Protein AF-A0A9P5UTK1-F1 (afdb_monomer_lite)

Secondary structure (DSSP, 8-state):
--SSTT--TGGGGGGPPPEESS--TT-TTPEEPPTTSEEEEEEEEETTEEEEEEEE-GGGGT--TT-------TTPSTTS------

Sequence (86 aa):
MPPNVDGDIAVNEDRATAFCTQADPDAPDVQTFPDGFIQSTHFDSGNGYVQITGMIDRARYSLKKKDQGGQYDILAPVGKSTFGLQ

pLDDT: mean 83.92, std 13.85, range [34.31, 96.25]

Foldseek 3Di:
DAPAQQDFQAVCLQPDAAEDCDDDPVCNRHHHQAPQQWVDWDWDDDVPDIDIDGDGDCVSSNYDPPRPHDHRDQCGNPPDDRPDPD

Radius of gyration: 13.85 Å; chains: 1; bounding box: 34×33×30 Å

Structure (mmCIF, N/CA/C/O backbone):
data_AF-A0A9P5UTK1-F1
#
_entry.id   AF-A0A9P5UTK1-F1
#
loop_
_atom_site.group_PDB
_atom_site.id
_atom_site.type_symbol
_atom_site.label_atom_id
_atom_site.label_alt_id
_atom_site.label_comp_id
_atom_site.label_asym_id
_atom_site.label_entity_id
_atom_site.label_seq_id
_atom_site.pdbx_PDB_ins_code
_atom_site.Cartn_x
_atom_site.Cartn_y
_atom_site.Cartn_z
_atom_site.occupancy
_atom_site.B_iso_or_equiv
_atom_site.auth_seq_id
_atom_site.auth_comp_id
_atom_site.auth_asym_id
_atom_site.auth_atom_id
_atom_site.pdbx_PDB_model_num
ATOM 1 N N . MET A 1 1 ? -1.387 -2.023 -5.539 1.00 86.25 1 MET A N 1
ATOM 2 C CA . MET A 1 1 ? -0.066 -1.355 -5.637 1.00 86.25 1 MET A CA 1
ATOM 3 C C . MET A 1 1 ? 0.503 -1.549 -7.035 1.00 86.25 1 MET A C 1
ATOM 5 O O . MET A 1 1 ? 0.069 -2.483 -7.705 1.00 86.25 1 MET A O 1
ATOM 9 N N . PRO A 1 2 ? 1.448 -0.709 -7.495 1.00 87.81 2 PRO A N 1
ATOM 10 C CA . PRO A 1 2 ? 2.173 -0.962 -8.736 1.00 87.81 2 PRO A CA 1
ATOM 11 C C . PRO A 1 2 ? 2.776 -2.378 -8.733 1.00 87.81 2 PRO A C 1
ATOM 13 O O . PRO A 1 2 ? 3.232 -2.811 -7.679 1.00 87.81 2 PRO A O 1
ATOM 16 N N . PRO A 1 3 ? 2.803 -3.103 -9.867 1.00 86.56 3 PRO A N 1
ATOM 17 C CA . PRO A 1 3 ? 3.333 -4.473 -9.908 1.00 86.56 3 PRO A CA 1
ATOM 18 C C . PRO A 1 3 ? 4.800 -4.605 -9.503 1.00 86.56 3 PRO A C 1
ATOM 20 O O . PRO A 1 3 ? 5.221 -5.666 -9.050 1.00 86.56 3 PRO A O 1
ATOM 23 N N . ASN A 1 4 ? 5.565 -3.531 -9.700 1.00 89.06 4 ASN A N 1
ATOM 24 C CA . ASN A 1 4 ? 6.989 -3.463 -9.424 1.00 89.06 4 ASN A CA 1
ATOM 25 C C . ASN A 1 4 ? 7.265 -2.373 -8.386 1.00 89.06 4 ASN A C 1
ATOM 27 O O . ASN A 1 4 ? 6.636 -1.309 -8.411 1.00 89.06 4 ASN A O 1
ATOM 31 N N . VAL A 1 5 ? 8.272 -2.621 -7.547 1.00 86.62 5 VAL A N 1
ATOM 32 C CA . VAL A 1 5 ? 8.893 -1.615 -6.670 1.00 86.62 5 VAL A CA 1
ATOM 33 C C . VAL A 1 5 ? 9.316 -0.395 -7.501 1.00 86.62 5 VAL A C 1
ATOM 35 O O . VAL A 1 5 ? 9.626 -0.536 -8.685 1.00 86.62 5 VAL A O 1
ATOM 38 N N . ASP A 1 6 ? 9.272 0.801 -6.903 1.00 88.12 6 ASP A N 1
ATOM 39 C CA . ASP A 1 6 ? 9.509 2.101 -7.568 1.00 88.12 6 ASP A CA 1
ATOM 40 C C . ASP A 1 6 ? 8.458 2.507 -8.622 1.00 88.12 6 ASP A C 1
ATOM 42 O O . ASP A 1 6 ? 8.558 3.572 -9.250 1.00 88.12 6 ASP A O 1
ATOM 46 N N . GLY A 1 7 ? 7.427 1.681 -8.820 1.00 86.81 7 GLY A N 1
ATOM 47 C CA . GLY A 1 7 ? 6.299 1.999 -9.680 1.00 86.81 7 GLY A CA 1
ATOM 48 C C . GLY A 1 7 ? 5.500 3.200 -9.169 1.00 86.81 7 GLY A C 1
ATOM 49 O O . GLY A 1 7 ? 5.370 3.425 -7.970 1.00 86.81 7 GLY A O 1
ATOM 50 N N . ASP A 1 8 ? 4.953 3.968 -10.106 1.00 87.94 8 ASP A N 1
ATOM 51 C CA . ASP A 1 8 ? 4.075 5.109 -9.833 1.00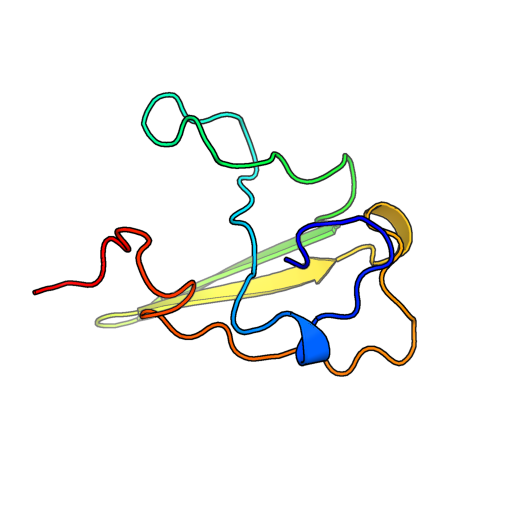 87.94 8 ASP A CA 1
ATOM 52 C C . ASP A 1 8 ? 2.619 4.633 -9.735 1.00 87.94 8 ASP A C 1
ATOM 54 O O . ASP A 1 8 ? 2.159 3.922 -10.628 1.00 87.94 8 ASP A O 1
ATOM 58 N N . ILE A 1 9 ? 1.893 4.954 -8.667 1.00 87.31 9 ILE A N 1
ATOM 59 C CA . ILE A 1 9 ? 0.528 4.457 -8.444 1.00 87.31 9 ILE A CA 1
ATOM 60 C C . ILE A 1 9 ? -0.404 4.917 -9.562 1.00 87.31 9 ILE A C 1
ATOM 62 O O . ILE A 1 9 ? -1.073 4.067 -10.148 1.00 87.31 9 ILE A O 1
ATOM 66 N N . ALA A 1 10 ? -0.387 6.208 -9.898 1.00 85.94 10 ALA A N 1
ATOM 67 C CA . ALA A 1 10 ? -1.293 6.805 -10.880 1.00 85.94 10 ALA A CA 1
ATOM 68 C C . ALA A 1 10 ? -1.146 6.177 -12.277 1.00 85.94 10 ALA A C 1
ATOM 70 O O . ALA A 1 10 ? -2.116 6.002 -13.003 1.00 85.94 10 ALA A O 1
ATOM 71 N N . VAL A 1 11 ? 0.075 5.796 -12.661 1.00 85.56 11 VAL A N 1
ATOM 72 C CA . VAL A 1 11 ? 0.347 5.174 -13.974 1.00 85.56 11 VAL A CA 1
ATOM 73 C C . VAL A 1 11 ? -0.068 3.699 -14.020 1.00 85.56 11 VAL A C 1
ATOM 75 O O . VAL A 1 11 ? -0.158 3.119 -15.097 1.00 85.56 11 VAL A O 1
ATOM 78 N N . ASN A 1 12 ? -0.269 3.063 -12.865 1.00 84.75 12 ASN A N 1
ATOM 79 C CA . ASN A 1 12 ? -0.491 1.621 -12.750 1.00 84.75 12 ASN A CA 1
ATOM 80 C C . ASN A 1 12 ? -1.877 1.267 -12.192 1.00 84.75 12 ASN A C 1
ATOM 82 O O . ASN A 1 12 ? -2.059 0.150 -11.707 1.00 84.75 12 ASN A O 1
ATOM 86 N N . GLU A 1 13 ? -2.831 2.200 -12.227 1.00 79.56 13 GLU A N 1
ATOM 87 C CA . GLU A 1 13 ? -4.198 2.000 -11.726 1.00 79.56 13 GLU A CA 1
ATOM 88 C C . GLU A 1 13 ? -4.923 0.831 -12.415 1.00 79.56 13 GLU A C 1
ATOM 90 O O . GLU A 1 13 ? -5.657 0.088 -11.769 1.00 79.56 13 GLU A O 1
ATOM 95 N N . ASP A 1 14 ? -4.660 0.604 -13.701 1.00 81.94 14 ASP A N 1
ATOM 96 C CA . ASP A 1 14 ? -5.294 -0.422 -14.540 1.00 81.94 14 ASP A CA 1
ATOM 97 C C . ASP A 1 14 ? -4.659 -1.817 -14.426 1.00 81.94 14 ASP A C 1
ATOM 99 O O . ASP A 1 14 ? -5.226 -2.811 -14.880 1.00 81.94 14 ASP A O 1
ATOM 103 N N . ARG A 1 15 ? -3.465 -1.906 -13.834 1.00 84.00 15 ARG A N 1
ATOM 104 C CA . ARG A 1 15 ? -2.661 -3.137 -13.775 1.00 84.00 15 ARG A CA 1
ATOM 105 C C . ARG A 1 15 ? -2.088 -3.414 -12.396 1.00 84.00 15 ARG A C 1
ATOM 107 O O . ARG A 1 15 ? -1.050 -4.056 -12.275 1.00 84.00 15 ARG A O 1
ATOM 114 N N . ALA A 1 16 ? -2.725 -2.889 -11.363 1.00 83.62 16 ALA A N 1
ATOM 115 C CA . ALA A 1 16 ? -2.273 -3.028 -9.993 1.00 83.62 16 ALA A CA 1
ATOM 116 C C . ALA A 1 16 ? -2.267 -4.485 -9.517 1.00 83.62 16 ALA A C 1
ATOM 118 O O . ALA A 1 16 ? -3.105 -5.294 -9.910 1.00 83.62 16 ALA A O 1
ATOM 119 N N . THR A 1 17 ? -1.359 -4.789 -8.593 1.00 86.12 17 THR A N 1
ATOM 120 C CA . THR A 1 17 ? -1.334 -6.066 -7.873 1.00 86.12 17 THR A CA 1
ATOM 121 C C . THR A 1 17 ? -1.902 -5.887 -6.467 1.00 86.12 17 THR A C 1
ATOM 123 O O . THR A 1 17 ? -1.670 -4.855 -5.819 1.00 86.12 17 THR A O 1
ATOM 126 N N . ALA A 1 18 ? -2.652 -6.888 -6.002 1.00 86.62 18 ALA A N 1
ATOM 127 C CA . ALA A 1 18 ? -3.198 -6.953 -4.651 1.00 86.62 18 ALA A CA 1
ATOM 128 C C . ALA A 1 18 ? -2.113 -7.315 -3.625 1.00 86.62 18 ALA A C 1
ATOM 130 O O . ALA A 1 18 ? -1.211 -8.107 -3.908 1.00 86.62 18 ALA A O 1
ATOM 131 N N . PHE A 1 19 ? -2.213 -6.717 -2.437 1.00 90.00 19 PHE A N 1
ATOM 132 C CA . PHE A 1 19 ? -1.307 -6.956 -1.319 1.00 90.00 19 PHE A CA 1
ATOM 133 C C . PHE A 1 19 ? -2.100 -7.264 -0.047 1.00 90.00 19 PHE A C 1
ATOM 135 O O . PHE A 1 19 ? -3.073 -6.570 0.250 1.00 90.00 19 PHE A O 1
ATOM 142 N N . CYS A 1 20 ? -1.647 -8.254 0.717 1.00 90.94 20 CYS A N 1
ATOM 143 C CA . CYS A 1 20 ? -2.187 -8.637 2.017 1.00 90.94 20 CYS A CA 1
ATOM 144 C C . CYS A 1 20 ? -1.188 -8.326 3.143 1.00 90.94 20 CYS A C 1
ATOM 146 O O . CYS A 1 20 ? 0.014 -8.160 2.926 1.00 90.94 20 CYS A O 1
ATOM 148 N N . THR A 1 21 ? -1.682 -8.239 4.378 1.00 90.88 21 THR A N 1
ATOM 149 C CA . THR A 1 21 ? -0.839 -8.086 5.581 1.00 90.88 21 THR A CA 1
ATOM 150 C C . THR A 1 21 ? -0.137 -9.383 5.980 1.00 90.88 21 THR A C 1
ATOM 152 O O . THR A 1 21 ? 0.844 -9.351 6.714 1.00 90.88 21 THR A O 1
ATOM 155 N N . GLN A 1 22 ? -0.635 -10.515 5.489 1.00 88.94 22 GLN A N 1
ATOM 156 C CA . GLN A 1 22 ? -0.099 -11.855 5.685 1.00 88.94 22 GLN A CA 1
ATOM 157 C C . GLN A 1 22 ? -0.458 -12.722 4.476 1.00 88.94 22 GLN A C 1
ATOM 159 O O . GLN A 1 22 ? -1.361 -12.373 3.715 1.00 88.94 22 GLN A O 1
ATOM 164 N N . ALA A 1 23 ? 0.237 -13.845 4.306 1.00 86.69 23 ALA A N 1
ATOM 165 C CA . ALA A 1 23 ? -0.104 -14.807 3.266 1.00 86.69 23 ALA A CA 1
ATOM 166 C C . ALA A 1 23 ? -1.510 -15.380 3.505 1.00 86.69 23 ALA A C 1
ATOM 168 O O . ALA A 1 23 ? -1.847 -15.742 4.634 1.00 86.69 23 ALA A O 1
ATOM 169 N N . ASP A 1 24 ? -2.299 -15.473 2.438 1.00 84.25 24 ASP A N 1
ATOM 170 C CA . ASP A 1 24 ? -3.659 -16.002 2.461 1.00 84.25 24 ASP A CA 1
ATOM 171 C C . ASP A 1 24 ? -3.747 -17.207 1.504 1.00 84.25 24 ASP A C 1
ATOM 173 O O . ASP A 1 24 ? -3.475 -17.046 0.310 1.00 84.25 24 ASP A O 1
ATOM 177 N N . PRO A 1 25 ? -4.078 -18.419 1.992 1.00 85.75 25 PRO A N 1
ATOM 178 C CA . PRO A 1 25 ? -4.211 -19.598 1.138 1.00 85.75 25 PRO A CA 1
ATOM 179 C C . PRO A 1 25 ? -5.328 -19.469 0.092 1.00 85.75 25 PRO A C 1
ATOM 181 O O . PRO A 1 25 ? -5.231 -20.105 -0.959 1.00 85.75 25 PRO A O 1
ATOM 184 N N . ASP A 1 26 ? -6.345 -18.639 0.341 1.00 86.62 26 ASP A N 1
ATOM 185 C CA . ASP A 1 26 ? -7.453 -18.404 -0.591 1.00 86.62 26 ASP A CA 1
ATOM 186 C C . ASP A 1 26 ? -7.097 -17.362 -1.667 1.00 86.62 26 ASP A C 1
ATOM 188 O O . ASP A 1 26 ? -7.841 -17.168 -2.632 1.00 86.62 26 ASP A O 1
ATOM 192 N N . ALA A 1 27 ? -5.931 -16.718 -1.547 1.00 82.94 27 ALA A N 1
ATOM 193 C CA . ALA A 1 27 ? -5.450 -15.702 -2.473 1.00 82.94 27 ALA A CA 1
ATOM 194 C C . ALA A 1 27 ? -3.981 -15.965 -2.882 1.00 82.94 27 ALA A C 1
ATOM 196 O O . ALA A 1 27 ? -3.088 -15.188 -2.552 1.00 82.94 27 ALA A O 1
ATOM 197 N N . PRO A 1 28 ? -3.692 -17.044 -3.636 1.00 81.88 28 PRO A N 1
ATOM 198 C CA . PRO A 1 28 ? -2.321 -17.510 -3.893 1.00 81.88 28 PRO A CA 1
ATOM 199 C C . PRO A 1 28 ? -1.452 -16.539 -4.711 1.00 81.88 28 PRO A C 1
ATOM 201 O O . PRO A 1 28 ? -0.227 -16.606 -4.638 1.00 81.88 28 PRO A O 1
ATOM 204 N N . ASP A 1 29 ? -2.072 -15.634 -5.473 1.00 83.19 29 ASP A N 1
ATOM 205 C CA . ASP A 1 29 ? -1.386 -14.662 -6.336 1.00 83.19 29 ASP A CA 1
ATOM 206 C C . ASP A 1 29 ? -1.148 -13.295 -5.652 1.00 83.19 29 ASP A C 1
ATOM 208 O O . ASP A 1 29 ? -0.672 -12.355 -6.300 1.00 83.19 29 ASP A O 1
ATOM 212 N N . VAL A 1 30 ? -1.505 -13.133 -4.370 1.00 86.81 30 VAL A N 1
ATOM 213 C CA . VAL A 1 30 ? -1.333 -11.853 -3.656 1.00 86.81 30 VAL A CA 1
ATOM 214 C C . VAL A 1 30 ? 0.078 -11.706 -3.107 1.00 86.81 30 VAL A C 1
ATOM 216 O O . VAL A 1 30 ? 0.719 -12.668 -2.687 1.00 86.81 30 VAL A O 1
ATOM 219 N N . GLN A 1 31 ? 0.568 -10.471 -3.079 1.00 89.25 31 GLN A N 1
ATOM 220 C CA . GLN A 1 31 ? 1.843 -10.159 -2.438 1.00 89.25 31 GLN A CA 1
ATOM 221 C C . GLN A 1 31 ? 1.629 -9.818 -0.958 1.00 89.25 31 GLN A C 1
ATOM 223 O O . GLN A 1 31 ? 0.551 -9.384 -0.566 1.00 89.25 31 GLN A O 1
ATOM 228 N N . THR A 1 32 ? 2.654 -9.967 -0.122 1.00 91.75 32 THR A N 1
ATO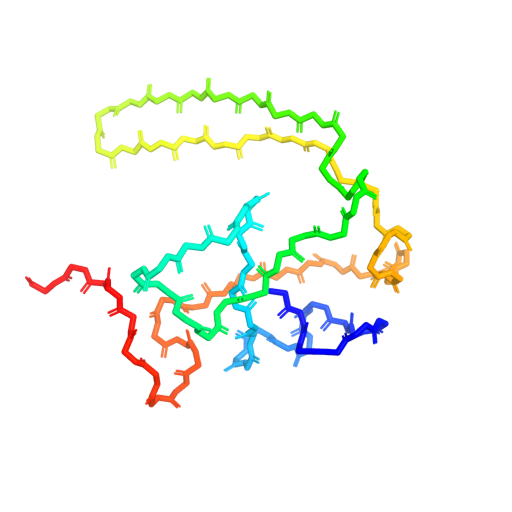M 229 C CA . THR A 1 32 ? 2.617 -9.460 1.260 1.00 91.75 32 THR A CA 1
ATOM 230 C C . THR A 1 32 ? 3.264 -8.083 1.310 1.00 91.75 32 THR A C 1
ATOM 232 O O . THR A 1 32 ? 4.278 -7.847 0.647 1.00 91.75 32 THR A O 1
ATOM 235 N N . PHE A 1 33 ? 2.695 -7.156 2.084 1.00 92.38 33 PHE A N 1
ATOM 236 C CA . PHE A 1 33 ? 3.336 -5.860 2.302 1.00 92.38 33 PHE A CA 1
ATOM 237 C C . PHE A 1 33 ? 4.733 -6.025 2.923 1.00 92.38 33 PHE A C 1
ATOM 239 O O . PHE A 1 33 ? 4.903 -6.862 3.810 1.00 92.38 33 PHE A O 1
ATOM 246 N N . PRO A 1 34 ? 5.729 -5.218 2.510 1.00 93.38 34 PRO A N 1
ATOM 247 C CA . PRO A 1 34 ? 7.032 -5.219 3.161 1.00 93.38 34 PRO A CA 1
ATOM 248 C C . PRO A 1 34 ? 6.924 -4.852 4.643 1.00 93.38 34 PRO A C 1
ATOM 250 O O . PRO A 1 34 ? 6.115 -4.001 5.026 1.00 93.38 34 PRO A O 1
ATOM 253 N N . ASP A 1 35 ? 7.801 -5.423 5.465 1.00 94.06 35 ASP A N 1
ATOM 254 C CA . ASP A 1 35 ? 7.849 -5.119 6.893 1.00 94.06 35 ASP A CA 1
ATOM 255 C C . ASP A 1 35 ? 7.992 -3.612 7.151 1.00 94.06 35 ASP A C 1
ATOM 257 O O . ASP A 1 35 ? 8.855 -2.922 6.594 1.00 94.06 35 ASP A O 1
ATOM 261 N N . GLY A 1 36 ? 7.124 -3.095 8.023 1.00 94.00 36 GLY A N 1
ATOM 262 C CA . GLY A 1 36 ? 7.070 -1.677 8.374 1.00 94.00 36 GLY A CA 1
ATOM 263 C C . GLY A 1 36 ? 6.434 -0.771 7.316 1.00 94.00 36 GLY A C 1
ATOM 264 O O . GLY A 1 36 ? 6.413 0.442 7.521 1.00 94.00 36 GLY A O 1
ATOM 265 N N . PHE A 1 37 ? 5.910 -1.314 6.207 1.00 95.31 37 PHE A N 1
ATOM 266 C CA . PHE A 1 37 ? 5.183 -0.516 5.214 1.00 95.31 37 PHE A CA 1
ATOM 267 C C . PHE A 1 37 ? 3.919 0.106 5.813 1.00 95.31 37 PHE A C 1
ATOM 269 O O . PHE A 1 37 ? 3.667 1.284 5.595 1.00 95.31 37 PHE A O 1
ATOM 276 N N . ILE A 1 38 ? 3.149 -0.645 6.602 1.00 95.06 38 ILE A N 1
ATOM 277 C CA . ILE A 1 38 ? 2.003 -0.115 7.350 1.00 95.06 38 ILE A CA 1
ATOM 278 C C . ILE A 1 38 ? 2.503 0.351 8.720 1.00 95.06 38 ILE A C 1
ATOM 280 O O . ILE A 1 38 ? 2.986 -0.456 9.510 1.00 95.06 38 ILE A O 1
ATOM 284 N N . GLN A 1 39 ? 2.397 1.651 9.001 1.00 96.06 39 GLN A N 1
ATOM 285 C CA . GLN A 1 39 ? 2.865 2.245 10.260 1.00 96.06 39 GLN A CA 1
ATOM 286 C C . GLN A 1 39 ? 1.752 2.361 11.301 1.00 96.06 39 GLN A C 1
ATOM 288 O O . GLN A 1 39 ? 1.994 2.220 12.497 1.00 96.06 39 GLN A O 1
ATOM 293 N N . SER A 1 40 ? 0.530 2.642 10.852 1.00 95.06 40 SER A N 1
ATOM 294 C CA . SER A 1 40 ? -0.644 2.713 11.714 1.00 95.06 40 SER A CA 1
ATOM 295 C C . SER A 1 40 ? -1.914 2.447 10.922 1.00 95.06 40 SER A C 1
ATOM 297 O O . SER A 1 40 ? -1.983 2.718 9.722 1.00 95.06 40 SER A O 1
ATOM 299 N N . THR A 1 41 ? -2.928 1.942 11.616 1.00 94.50 41 THR A N 1
ATOM 300 C CA . THR A 1 41 ? -4.259 1.677 11.070 1.00 94.50 41 THR A CA 1
ATOM 301 C C . THR A 1 41 ? -5.316 2.092 12.080 1.00 94.50 41 THR A C 1
ATOM 303 O O . THR A 1 41 ? -5.193 1.790 13.267 1.00 94.50 41 THR A O 1
ATOM 306 N N . HIS A 1 42 ? -6.369 2.732 11.600 1.00 95.50 42 HIS A N 1
ATOM 307 C CA . HIS A 1 42 ? -7.571 3.065 12.338 1.00 95.50 42 HIS A CA 1
ATOM 308 C C . HIS A 1 42 ? -8.772 2.534 11.558 1.00 95.50 42 HIS A C 1
ATOM 310 O O . HIS A 1 42 ? -8.935 2.827 10.372 1.00 95.50 42 HIS A O 1
ATOM 316 N N . PHE A 1 43 ? -9.602 1.752 12.240 1.00 95.12 43 PHE A N 1
ATOM 317 C CA . PHE A 1 43 ? -10.793 1.139 11.673 1.00 95.12 43 PHE A CA 1
ATOM 318 C C . PHE A 1 43 ? -12.023 1.891 12.159 1.00 95.12 43 PHE A C 1
ATOM 320 O O . PHE A 1 43 ? -12.173 2.136 13.354 1.00 95.12 43 PHE A O 1
ATOM 327 N N . ASP A 1 44 ? -12.897 2.227 11.224 1.00 96.06 44 ASP A N 1
ATOM 328 C CA . ASP A 1 44 ? -14.223 2.764 11.487 1.00 96.06 44 ASP A CA 1
ATOM 329 C C . ASP A 1 44 ? -15.241 2.048 10.591 1.00 96.06 44 ASP A C 1
ATOM 331 O O . ASP A 1 44 ? -14.882 1.434 9.582 1.00 96.06 44 ASP A O 1
ATOM 335 N N . SER A 1 45 ? -16.517 2.076 10.954 1.00 96.25 45 SER A N 1
ATOM 336 C CA . SER A 1 45 ? -17.556 1.376 10.196 1.00 96.25 45 SER A CA 1
ATOM 337 C C . SER A 1 45 ? -18.922 2.016 10.376 1.00 96.25 45 SER A C 1
ATOM 339 O O . SER A 1 45 ? -19.214 2.626 11.403 1.00 96.25 45 SER A O 1
ATOM 341 N N . GLY A 1 46 ? -19.779 1.834 9.377 1.00 93.31 46 GLY A N 1
ATOM 342 C CA . GLY A 1 46 ? -21.175 2.243 9.426 1.00 93.31 46 GLY A CA 1
ATOM 343 C C . GLY A 1 46 ? -22.047 1.291 8.620 1.00 93.31 46 GLY A C 1
ATOM 344 O O . GLY A 1 46 ? -21.632 0.191 8.256 1.00 93.31 46 GLY A O 1
ATOM 345 N N . ASN A 1 47 ? -23.283 1.697 8.340 1.00 94.69 47 ASN A N 1
ATOM 346 C CA . ASN A 1 47 ? -24.198 0.834 7.603 1.00 94.69 47 ASN A CA 1
ATOM 347 C C . ASN A 1 47 ? -23.721 0.653 6.151 1.00 94.69 47 ASN A C 1
ATOM 349 O O . ASN A 1 47 ? -23.788 1.589 5.357 1.00 94.69 47 ASN A O 1
ATOM 353 N N . GLY A 1 48 ? -23.246 -0.550 5.820 1.00 93.12 48 GLY A N 1
ATOM 354 C CA . GLY A 1 48 ? -22.803 -0.919 4.474 1.00 93.12 48 GLY A CA 1
ATOM 355 C C . GLY A 1 48 ? -21.366 -0.529 4.114 1.00 93.12 48 GLY A C 1
ATOM 356 O O . GLY A 1 48 ? -21.002 -0.668 2.950 1.00 93.12 48 GLY A O 1
ATOM 357 N N . TYR A 1 49 ? -20.543 -0.059 5.062 1.00 90.19 49 TYR A N 1
ATOM 358 C CA . TYR A 1 49 ? -19.138 0.252 4.780 1.00 90.19 49 TYR A CA 1
ATOM 359 C C . TYR A 1 49 ? -18.203 -0.026 5.960 1.00 90.19 49 TYR A C 1
ATOM 361 O O . TYR A 1 49 ? -18.573 0.084 7.131 1.00 90.19 49 TYR A O 1
ATOM 369 N N . VAL A 1 50 ? -16.949 -0.305 5.614 1.00 93.94 50 VAL A N 1
ATOM 370 C CA . VAL A 1 50 ? -15.800 -0.254 6.518 1.00 93.94 50 VAL A CA 1
ATOM 371 C C . VAL A 1 50 ? -14.854 0.810 5.977 1.00 93.94 50 VAL A C 1
ATOM 373 O O . VAL A 1 50 ? -14.554 0.829 4.785 1.00 93.94 50 VAL A O 1
ATOM 376 N N . GLN A 1 51 ? -14.398 1.704 6.845 1.00 93.56 51 GLN A N 1
ATOM 377 C CA . GLN A 1 51 ? -13.387 2.702 6.533 1.00 93.56 51 GLN A CA 1
ATOM 378 C C . GLN A 1 51 ? -12.098 2.344 7.265 1.00 93.56 51 GLN A C 1
ATOM 380 O O . GLN A 1 51 ? -12.082 2.161 8.480 1.00 93.56 51 GLN A O 1
ATOM 385 N N . ILE A 1 52 ? -11.001 2.290 6.519 1.00 93.25 52 ILE A N 1
ATOM 386 C CA . ILE A 1 52 ? -9.668 2.065 7.069 1.00 93.25 52 ILE A CA 1
ATOM 387 C C . ILE A 1 52 ? -8.831 3.288 6.716 1.00 93.25 52 ILE A C 1
ATOM 389 O O . ILE A 1 52 ? -8.651 3.605 5.542 1.00 93.25 52 ILE A O 1
ATOM 393 N N . THR A 1 53 ? -8.328 3.984 7.730 1.00 94.88 53 THR A N 1
ATOM 394 C CA . THR A 1 53 ? -7.365 5.079 7.569 1.00 94.88 53 THR A CA 1
ATOM 395 C C . THR A 1 53 ? -6.052 4.700 8.231 1.00 94.88 53 THR A C 1
ATOM 397 O O . THR A 1 53 ? -6.009 3.867 9.133 1.00 94.88 53 THR A O 1
ATOM 400 N N . GLY A 1 54 ? -4.944 5.269 7.776 1.00 93.31 54 GLY A N 1
ATOM 401 C CA . GLY A 1 54 ? -3.643 4.873 8.293 1.00 93.31 54 GLY A CA 1
ATOM 402 C C . GLY A 1 54 ? -2.497 5.671 7.711 1.00 93.31 54 GLY A C 1
ATOM 403 O O . GLY A 1 54 ? -2.689 6.547 6.866 1.00 93.31 54 GLY A O 1
ATOM 404 N N . MET A 1 55 ? -1.297 5.346 8.178 1.00 95.19 55 MET A N 1
ATOM 405 C CA . MET A 1 55 ? -0.046 5.875 7.645 1.00 95.19 55 MET A 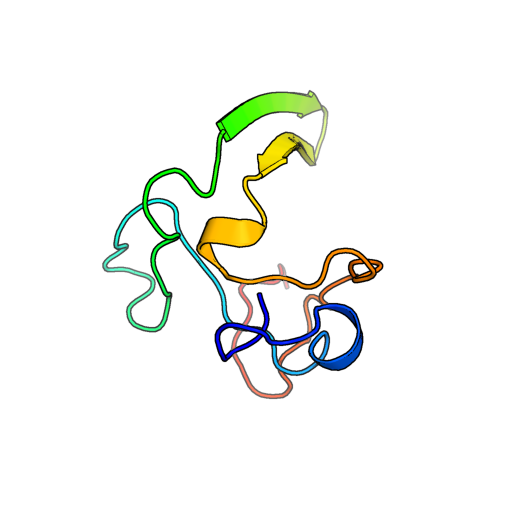CA 1
ATOM 406 C C . MET A 1 55 ? 0.786 4.742 7.062 1.00 95.19 55 MET A C 1
ATOM 408 O O . MET A 1 55 ? 0.868 3.656 7.641 1.00 95.19 55 MET A O 1
ATOM 412 N N . ILE A 1 56 ? 1.432 5.024 5.932 1.00 94.25 56 ILE A N 1
ATOM 413 C CA . ILE A 1 56 ? 2.366 4.107 5.284 1.00 94.25 56 ILE A CA 1
ATOM 414 C C . ILE A 1 56 ? 3.774 4.699 5.230 1.00 94.25 56 ILE A C 1
ATOM 416 O O . ILE A 1 56 ? 3.955 5.900 5.008 1.00 94.25 56 ILE A O 1
ATOM 420 N N . ASP A 1 57 ? 4.781 3.838 5.356 1.00 95.50 57 ASP A N 1
ATOM 421 C CA . ASP A 1 57 ? 6.161 4.156 5.011 1.00 95.50 57 ASP A CA 1
ATOM 422 C C . ASP A 1 57 ? 6.391 3.874 3.525 1.00 95.50 57 ASP A C 1
ATOM 424 O O . ASP A 1 57 ? 6.738 2.769 3.103 1.00 95.50 57 ASP A O 1
ATOM 428 N N . ARG A 1 58 ? 6.215 4.920 2.717 1.00 93.44 58 ARG A N 1
ATOM 429 C CA . ARG A 1 58 ? 6.369 4.861 1.258 1.00 93.44 58 ARG A CA 1
ATOM 430 C C . ARG A 1 58 ? 7.724 4.278 0.820 1.00 93.44 58 ARG A C 1
ATOM 432 O O . ARG A 1 58 ? 7.804 3.679 -0.249 1.00 93.44 58 ARG A O 1
ATOM 439 N N . ALA A 1 59 ? 8.781 4.465 1.621 1.00 94.69 59 ALA A N 1
ATOM 440 C CA . ALA A 1 59 ? 10.134 4.041 1.273 1.00 94.69 59 ALA A CA 1
ATOM 441 C C . ALA A 1 59 ? 10.290 2.516 1.313 1.00 94.69 59 ALA A C 1
ATOM 443 O O . ALA A 1 59 ? 11.145 1.978 0.619 1.00 94.69 59 ALA A O 1
ATOM 444 N N . ARG A 1 60 ? 9.429 1.808 2.058 1.00 93.81 60 ARG A N 1
ATOM 445 C CA . ARG A 1 60 ? 9.437 0.338 2.129 1.00 93.81 60 ARG A CA 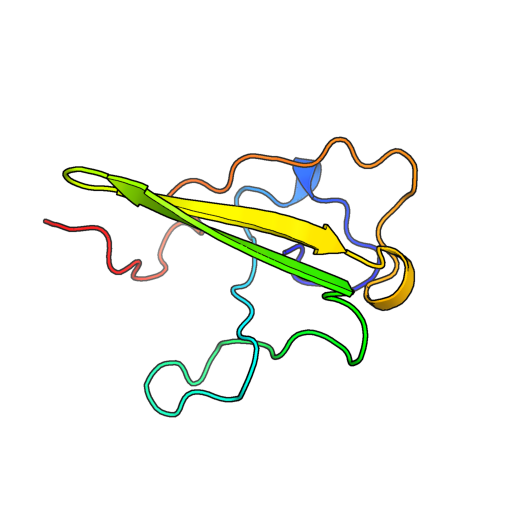1
ATOM 446 C C . ARG A 1 60 ? 9.018 -0.332 0.822 1.00 93.81 60 ARG A C 1
ATOM 448 O O . ARG A 1 60 ? 9.349 -1.492 0.620 1.00 93.81 60 ARG A O 1
ATOM 455 N N . TYR A 1 61 ? 8.348 0.405 -0.065 1.00 92.94 61 TYR A N 1
ATOM 456 C CA . TYR A 1 61 ? 8.032 -0.018 -1.435 1.00 92.94 61 TYR A CA 1
ATOM 457 C C . TYR A 1 61 ? 8.607 0.946 -2.494 1.00 92.94 61 TYR A C 1
ATOM 459 O O . TYR A 1 61 ? 8.189 0.953 -3.651 1.00 92.94 61 TYR A O 1
ATOM 467 N N . SER A 1 62 ? 9.544 1.800 -2.073 1.00 93.06 62 SER A N 1
ATOM 468 C CA . SER A 1 62 ? 1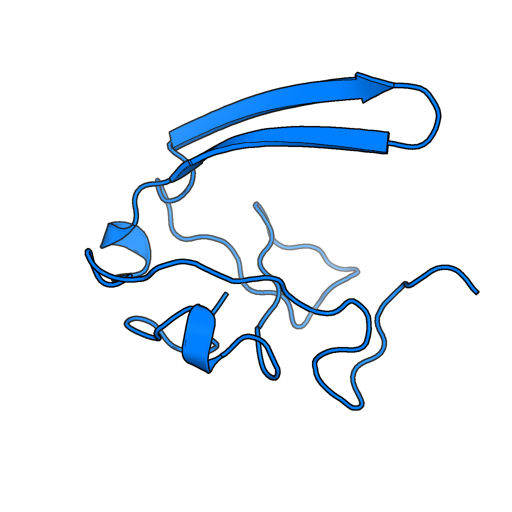0.200 2.828 -2.885 1.00 93.06 62 SER A CA 1
ATOM 469 C C . SER A 1 62 ? 9.248 3.720 -3.702 1.00 93.06 62 SER A C 1
ATOM 471 O O . SER A 1 62 ? 9.566 4.189 -4.792 1.00 93.06 62 SER A O 1
ATOM 473 N N . LEU A 1 63 ? 8.057 4.004 -3.171 1.00 91.19 63 LEU A N 1
ATOM 474 C CA . LEU A 1 63 ? 7.103 4.884 -3.842 1.00 91.19 63 LEU A CA 1
ATOM 475 C C . LEU A 1 63 ? 7.646 6.314 -3.926 1.00 91.19 63 LEU A C 1
ATOM 477 O O . LEU A 1 63 ? 8.203 6.864 -2.964 1.00 91.19 63 LEU A O 1
ATOM 481 N N . LYS A 1 64 ? 7.430 6.960 -5.074 1.00 89.06 64 LYS A N 1
ATOM 482 C CA . LYS A 1 64 ? 7.928 8.316 -5.315 1.00 89.06 64 LYS A CA 1
ATOM 483 C C . LYS A 1 64 ? 7.297 9.308 -4.347 1.00 89.06 64 LYS A C 1
ATOM 485 O O . LYS A 1 64 ? 6.107 9.286 -4.060 1.00 89.06 64 LYS A O 1
ATOM 490 N N . LYS A 1 65 ? 8.079 10.297 -3.904 1.00 88.69 65 LYS A N 1
ATOM 491 C CA . LYS A 1 65 ? 7.558 11.361 -3.028 1.00 88.69 65 LYS A CA 1
ATOM 492 C C . LYS A 1 65 ? 6.487 12.245 -3.672 1.00 88.69 65 LYS A C 1
ATOM 494 O O . LYS A 1 65 ? 5.729 12.870 -2.938 1.00 88.69 65 LYS A O 1
ATOM 499 N N . LYS A 1 66 ? 6.472 12.307 -5.002 1.00 88.75 66 LYS A N 1
ATOM 500 C CA . LYS A 1 66 ? 5.516 13.073 -5.811 1.00 88.75 66 LYS A CA 1
ATOM 501 C C . LYS A 1 66 ? 4.431 12.192 -6.434 1.00 88.75 66 LYS A C 1
ATOM 503 O O . LYS A 1 66 ? 3.716 12.669 -7.307 1.00 88.75 66 LYS A O 1
ATOM 508 N N . ASP A 1 67 ? 4.368 10.926 -6.035 1.00 85.19 67 ASP A N 1
ATOM 509 C CA . ASP A 1 67 ? 3.251 10.067 -6.391 1.00 85.19 67 ASP A CA 1
ATOM 510 C C . ASP A 1 67 ? 1.968 10.681 -5.813 1.00 85.19 67 ASP A C 1
ATOM 512 O O . ASP A 1 67 ? 1.941 11.059 -4.638 1.00 85.19 67 ASP A O 1
ATOM 516 N N . GLN A 1 68 ? 0.951 10.850 -6.656 1.00 85.00 68 GLN A N 1
ATOM 517 C CA . GLN A 1 68 ? -0.319 11.475 -6.276 1.00 85.00 68 GLN A CA 1
ATOM 518 C C . GLN A 1 68 ? -1.357 10.449 -5.810 1.00 85.00 68 GLN A C 1
ATOM 520 O O . GLN A 1 68 ? -2.480 10.820 -5.467 1.00 85.00 68 GLN A O 1
ATOM 525 N N . GLY A 1 69 ? -0.982 9.170 -5.768 1.00 83.31 69 GLY A N 1
ATOM 526 C CA . GLY A 1 69 ? -1.897 8.075 -5.515 1.00 83.31 69 GLY A CA 1
ATOM 527 C C . GLY A 1 69 ? -2.783 7.797 -6.722 1.00 83.31 69 GLY A C 1
ATOM 528 O O . GLY A 1 69 ? -2.451 8.144 -7.854 1.00 83.31 69 GLY A O 1
ATOM 529 N N . GLY A 1 70 ? -3.901 7.132 -6.458 1.00 78.12 70 GLY A N 1
ATOM 530 C CA . GLY A 1 70 ? -4.821 6.716 -7.494 1.00 78.12 70 GLY A CA 1
ATOM 531 C C . GLY A 1 70 ? -6.031 5.958 -6.965 1.00 78.12 70 GLY A C 1
ATOM 532 O O . GLY A 1 70 ? -6.060 5.576 -5.791 1.00 78.12 70 GLY A O 1
ATOM 533 N N . GLN A 1 71 ? -7.025 5.749 -7.823 1.00 76.00 71 GLN A N 1
ATOM 534 C CA . GLN A 1 71 ? -8.182 4.899 -7.551 1.00 76.00 71 GLN A CA 1
ATOM 535 C C . GLN A 1 71 ? -8.072 3.628 -8.391 1.00 76.00 71 GLN A C 1
ATOM 537 O O . GLN A 1 71 ? -8.056 3.678 -9.616 1.00 76.00 71 GLN A O 1
ATOM 542 N N . TYR A 1 72 ? -7.995 2.477 -7.725 1.00 76.00 72 TYR A N 1
ATOM 543 C CA . TYR A 1 72 ? -8.043 1.188 -8.407 1.00 76.00 72 TYR A CA 1
ATOM 544 C C . TYR A 1 72 ? -9.500 0.843 -8.716 1.00 76.00 72 TYR A C 1
ATOM 546 O O . TYR A 1 72 ? -10.327 0.783 -7.805 1.00 76.00 72 TYR A O 1
ATOM 554 N N . ASP A 1 73 ? -9.812 0.646 -9.995 1.00 69.69 73 ASP A N 1
ATOM 555 C CA . ASP A 1 73 ? -11.142 0.226 -10.434 1.00 69.69 73 ASP A CA 1
ATOM 556 C C . ASP A 1 73 ? -11.414 -1.210 -9.960 1.00 69.69 73 ASP A C 1
ATOM 558 O O . ASP A 1 73 ? -10.550 -2.082 -10.052 1.00 69.69 73 ASP A O 1
ATOM 562 N N . ILE A 1 74 ? -12.629 -1.475 -9.477 1.00 66.56 74 ILE A N 1
ATOM 563 C CA . ILE A 1 74 ? -13.068 -2.825 -9.103 1.00 66.56 74 ILE A CA 1
ATOM 564 C C . ILE A 1 74 ? -13.107 -3.777 -10.306 1.00 66.56 74 ILE A C 1
ATOM 566 O O . ILE A 1 74 ? -13.104 -4.991 -10.118 1.00 66.56 74 ILE A O 1
ATOM 570 N N . LEU A 1 75 ? -13.161 -3.245 -11.531 1.00 68.12 75 LEU A N 1
ATOM 571 C CA . LEU A 1 75 ? -13.082 -4.011 -12.778 1.00 68.12 75 LEU A CA 1
ATOM 572 C C . LEU A 1 75 ? -11.645 -4.120 -13.322 1.00 68.12 75 LEU A C 1
ATOM 574 O O . LEU A 1 75 ? -11.429 -4.753 -14.358 1.00 68.12 75 LEU A O 1
ATOM 578 N N . ALA A 1 76 ? -10.666 -3.522 -12.635 1.00 64.88 76 ALA A N 1
ATOM 579 C CA . ALA A 1 76 ? -9.250 -3.637 -12.952 1.00 64.88 76 ALA A CA 1
ATOM 580 C C . ALA A 1 76 ? -8.537 -4.645 -12.021 1.00 64.88 76 ALA A C 1
ATOM 582 O O . ALA A 1 76 ? -8.887 -4.769 -10.846 1.00 64.88 76 ALA A O 1
ATOM 583 N N . PRO A 1 77 ? -7.493 -5.346 -12.506 1.00 62.56 77 PRO A N 1
ATOM 584 C CA . PRO A 1 77 ? -7.023 -5.371 -13.890 1.00 62.56 77 PRO A CA 1
ATOM 585 C C . PRO A 1 77 ? -7.992 -6.093 -14.829 1.00 62.56 77 PRO A C 1
ATOM 587 O O . PRO A 1 77 ? -8.590 -7.105 -14.463 1.00 62.56 77 PRO A O 1
ATOM 590 N N . VAL A 1 78 ? -8.098 -5.606 -16.068 1.00 63.91 78 VAL A N 1
ATOM 591 C CA . VAL A 1 78 ? -8.978 -6.187 -17.093 1.00 63.91 78 VAL A CA 1
ATOM 592 C C . VAL A 1 78 ? -8.669 -7.681 -17.265 1.00 63.91 78 VAL A C 1
ATOM 594 O O . VAL A 1 78 ? -7.550 -8.060 -17.610 1.00 63.91 78 VAL A O 1
ATOM 597 N N . GLY A 1 79 ? -9.665 -8.538 -17.024 1.00 57.59 79 GLY A N 1
ATOM 598 C CA . GLY A 1 79 ? -9.547 -9.994 -17.175 1.00 57.59 79 GLY A CA 1
ATOM 599 C C . GLY A 1 79 ? -9.112 -10.763 -15.921 1.00 57.59 79 GLY A C 1
ATOM 600 O O . GLY A 1 79 ? -8.940 -11.980 -16.002 1.00 57.59 79 GLY A O 1
ATOM 601 N N . LYS A 1 80 ? -8.955 -10.102 -14.766 1.00 60.31 80 LYS A N 1
ATOM 602 C CA . LYS A 1 80 ? -8.818 -10.768 -13.461 1.00 60.31 80 LYS A CA 1
ATOM 603 C C . LYS A 1 80 ? -10.176 -10.831 -12.758 1.00 60.31 80 LYS A C 1
ATOM 605 O O . LYS A 1 80 ? -10.933 -9.867 -12.765 1.00 60.31 80 LYS A O 1
ATOM 610 N N . SER A 1 81 ? -10.474 -11.974 -12.147 1.00 54.59 81 SER A N 1
ATOM 611 C CA . SER A 1 81 ? -11.681 -12.158 -11.341 1.00 54.59 81 SER A CA 1
ATOM 612 C C . SER A 1 81 ? -11.559 -11.337 -10.060 1.00 54.59 81 SER A C 1
ATOM 614 O O . SER A 1 81 ? -10.834 -11.721 -9.144 1.00 54.59 81 SER A O 1
ATOM 616 N N . THR A 1 82 ? -12.242 -10.202 -9.988 1.00 53.53 82 THR A N 1
ATOM 617 C CA . THR A 1 82 ? -12.460 -9.493 -8.728 1.00 53.53 82 THR A CA 1
ATOM 618 C C . THR A 1 82 ? -13.724 -10.043 -8.072 1.00 53.53 82 THR A C 1
ATOM 620 O O . THR A 1 82 ? -14.722 -10.305 -8.742 1.00 53.53 82 THR A O 1
ATOM 623 N N . PHE A 1 83 ? -13.702 -10.246 -6.751 1.00 49.78 83 PHE A N 1
ATOM 624 C CA . PHE A 1 83 ? -14.901 -10.577 -5.970 1.00 49.78 83 PHE A CA 1
ATOM 625 C C . PHE A 1 83 ? -15.731 -9.295 -5.766 1.00 49.78 83 PHE A C 1
ATOM 627 O O . PHE A 1 83 ? -15.935 -8.820 -4.652 1.00 49.78 83 PHE A O 1
ATOM 634 N N . GLY A 1 84 ? -16.115 -8.656 -6.872 1.00 43.84 84 GLY A N 1
ATOM 635 C CA . GLY A 1 84 ? -17.094 -7.582 -6.892 1.00 43.84 84 GLY A CA 1
ATOM 636 C C . GLY A 1 84 ? -18.472 -8.223 -6.889 1.00 43.84 84 GLY A C 1
ATOM 637 O O . GLY A 1 84 ? -18.772 -9.019 -7.773 1.00 43.84 84 GLY A O 1
ATOM 638 N N . LEU A 1 85 ? -19.266 -7.925 -5.862 1.00 35.88 85 LEU A N 1
ATOM 639 C CA . LEU A 1 85 ? -20.641 -8.396 -5.710 1.00 35.88 85 LEU A CA 1
ATOM 640 C C . LEU A 1 85 ? -21.400 -8.301 -7.043 1.00 35.88 85 LEU A C 1
ATOM 642 O O . LEU A 1 85 ? -21.519 -7.213 -7.611 1.00 35.88 85 LEU A O 1
ATOM 646 N N . GLN A 1 86 ? -21.909 -9.441 -7.504 1.00 34.31 86 GLN A N 1
ATOM 647 C CA . GLN A 1 86 ? -22.898 -9.546 -8.569 1.00 34.31 86 GLN A CA 1
ATOM 648 C C . GLN A 1 86 ? -24.223 -9.998 -7.960 1.00 34.31 86 GLN A C 1
ATOM 650 O O . GLN A 1 86 ? -24.180 -10.8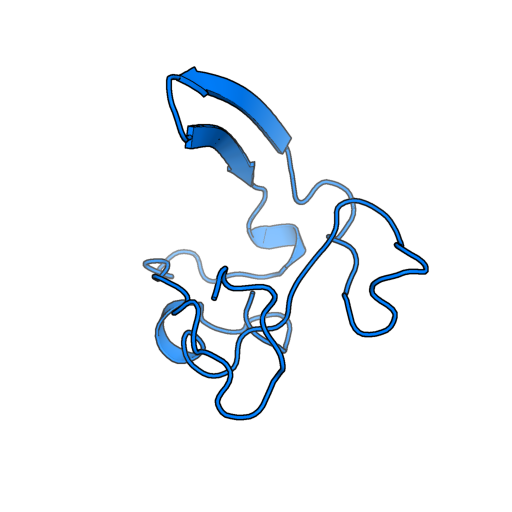58 -7.048 1.00 34.31 86 GLN A O 1
#